Protein AF-A0A2U3F2V4-F1 (afdb_monomer)

Mean predicted aligned error: 7.26 Å

Sequence (74 aa):
HEFSDLPLPRNAPDFAEARAAYSRARWMGPGRGWVDPVAEKKGVILGLDAGISTMEQEVAESMGADWEEIVDQR

pLDDT: mean 87.47, std 9.94, range [48.81, 96.12]

Structure (mmCIF, N/CA/C/O backbone):
data_AF-A0A2U3F2V4-F1
#
_entry.id   AF-A0A2U3F2V4-F1
#
loop_
_atom_site.group_PDB
_atom_site.id
_atom_site.type_symbol
_atom_site.label_atom_id
_atom_site.label_alt_id
_atom_site.label_comp_id
_atom_site.label_asym_id
_atom_site.label_entity_id
_atom_site.label_seq_id
_atom_site.pdbx_PDB_ins_code
_atom_site.Cartn_x
_atom_site.Cartn_y
_atom_site.Cartn_z
_atom_site.occupancy
_atom_site.B_iso_or_equiv
_atom_site.auth_seq_id
_atom_site.auth_comp_id
_atom_site.auth_asym_id
_atom_site.auth_atom_id
_atom_site.pdbx_PDB_model_num
ATOM 1 N N . HIS A 1 1 ? 31.451 -0.159 -1.705 1.00 48.81 1 HIS A N 1
ATOM 2 C CA . HIS A 1 1 ? 30.062 -0.589 -1.939 1.00 48.81 1 HIS A CA 1
ATOM 3 C C . HIS A 1 1 ? 30.142 -1.578 -3.090 1.00 48.81 1 HIS A C 1
ATOM 5 O O . HIS A 1 1 ? 30.260 -1.148 -4.228 1.00 48.81 1 HIS A O 1
ATOM 11 N N . GLU A 1 2 ? 30.268 -2.873 -2.799 1.00 50.53 2 GLU A N 1
ATOM 12 C CA . GLU A 1 2 ? 30.186 -3.903 -3.840 1.00 50.53 2 GLU A CA 1
ATOM 13 C C . GLU A 1 2 ? 28.712 -4.037 -4.209 1.00 50.53 2 GLU A C 1
ATOM 15 O O . GLU A 1 2 ? 27.936 -4.670 -3.497 1.00 50.53 2 GLU A O 1
ATOM 20 N N . PHE A 1 3 ? 28.305 -3.376 -5.290 1.00 58.12 3 PHE A N 1
ATOM 21 C CA . PHE A 1 3 ? 27.117 -3.809 -6.007 1.00 58.12 3 PHE A CA 1
ATOM 22 C C . PHE A 1 3 ? 27.486 -5.159 -6.614 1.00 58.12 3 PHE A C 1
ATOM 24 O O . PHE A 1 3 ? 28.251 -5.226 -7.570 1.00 58.12 3 PHE A O 1
ATOM 31 N N . SER A 1 4 ? 27.052 -6.238 -5.970 1.00 57.38 4 SER A N 1
ATOM 32 C CA . SER A 1 4 ? 27.165 -7.575 -6.536 1.00 57.38 4 SER A CA 1
ATOM 33 C C . SER A 1 4 ? 26.414 -7.569 -7.869 1.00 57.38 4 SER A C 1
ATOM 35 O O . SER A 1 4 ? 25.204 -7.339 -7.878 1.00 57.38 4 SER A O 1
ATOM 37 N N . ASP A 1 5 ? 27.136 -7.764 -8.978 1.00 65.88 5 ASP A N 1
ATOM 38 C CA . ASP A 1 5 ? 26.586 -8.006 -10.318 1.00 65.88 5 ASP A CA 1
ATOM 39 C C . ASP A 1 5 ? 25.838 -9.348 -10.313 1.00 65.88 5 ASP A C 1
ATOM 41 O O . ASP A 1 5 ? 26.300 -10.371 -10.825 1.00 65.88 5 ASP A O 1
ATOM 45 N N . LEU A 1 6 ? 24.682 -9.374 -9.656 1.00 74.88 6 LEU A N 1
ATOM 46 C CA . LEU A 1 6 ? 23.769 -10.500 -9.725 1.00 74.88 6 LEU A CA 1
ATOM 47 C C . LEU A 1 6 ? 23.094 -10.459 -11.103 1.00 74.88 6 LEU A C 1
ATOM 49 O O . LEU A 1 6 ? 22.466 -9.452 -11.441 1.00 74.88 6 LEU A O 1
ATOM 53 N N . PRO A 1 7 ? 23.214 -11.523 -11.918 1.00 79.75 7 PRO A N 1
ATOM 54 C CA . PRO A 1 7 ? 22.594 -11.546 -13.232 1.00 79.75 7 PRO A CA 1
ATOM 55 C C . PRO A 1 7 ? 21.072 -11.556 -13.091 1.00 79.75 7 PRO A C 1
ATOM 57 O O . PRO A 1 7 ? 20.519 -12.190 -12.188 1.00 79.75 7 PRO A O 1
ATOM 60 N N . LEU A 1 8 ? 20.388 -10.883 -14.019 1.00 81.81 8 LEU A N 1
ATOM 61 C CA . LEU A 1 8 ? 18.933 -10.950 -14.094 1.00 81.81 8 LEU A CA 1
ATOM 62 C C . LEU A 1 8 ? 18.463 -12.409 -14.276 1.00 81.81 8 LEU A C 1
ATOM 64 O O . LEU A 1 8 ? 19.177 -13.225 -14.873 1.00 81.81 8 LEU A O 1
ATOM 68 N N . PRO A 1 9 ? 17.250 -12.750 -13.799 1.00 85.75 9 PRO A N 1
ATOM 69 C CA . PRO A 1 9 ? 16.646 -14.052 -14.049 1.00 85.75 9 PRO A CA 1
ATOM 70 C C . PRO A 1 9 ? 16.637 -14.402 -15.541 1.00 85.75 9 PRO A C 1
ATOM 72 O O . PRO A 1 9 ? 16.531 -13.533 -16.408 1.00 85.75 9 PRO A O 1
ATOM 75 N N . ARG A 1 10 ? 16.720 -15.699 -15.856 1.00 85.75 10 ARG A N 1
ATOM 76 C CA . ARG A 1 10 ? 16.706 -16.177 -17.246 1.00 85.75 10 ARG A CA 1
ATOM 77 C C . ARG A 1 10 ? 15.452 -15.663 -17.968 1.00 85.75 10 ARG A C 1
ATOM 79 O O . ARG A 1 10 ? 14.346 -15.876 -17.482 1.00 85.75 10 ARG A O 1
ATOM 86 N N . ASN A 1 11 ? 15.645 -15.057 -19.143 1.00 87.75 11 ASN A N 1
ATOM 87 C CA . ASN A 1 11 ? 14.608 -14.432 -19.981 1.00 87.75 11 ASN A CA 1
ATOM 88 C C . ASN A 1 11 ? 13.985 -13.140 -19.422 1.00 87.75 11 ASN A C 1
ATOM 90 O O . ASN A 1 11 ? 12.923 -12.732 -19.891 1.00 87.75 11 ASN A O 1
ATOM 94 N N . ALA A 1 12 ? 14.614 -12.489 -18.444 1.00 87.56 12 ALA A N 1
ATOM 95 C CA . ALA A 1 12 ? 14.218 -11.138 -18.074 1.00 87.56 12 ALA A CA 1
ATOM 96 C C . ALA A 1 12 ? 14.498 -10.171 -19.249 1.00 87.56 12 ALA A C 1
ATOM 98 O O . ALA A 1 12 ? 15.618 -10.181 -19.769 1.00 87.56 12 ALA A O 1
ATOM 99 N N . PRO A 1 13 ? 13.506 -9.376 -19.690 1.00 89.31 13 PRO A N 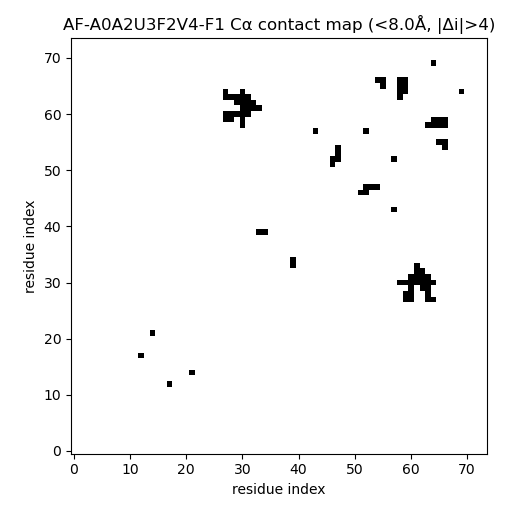1
ATOM 100 C CA . PRO A 1 13 ? 13.701 -8.377 -20.739 1.00 89.31 13 PRO A CA 1
ATOM 101 C C . PRO A 1 13 ? 14.629 -7.253 -20.266 1.00 89.31 13 PRO A C 1
ATOM 103 O O . PRO A 1 13 ? 14.751 -7.009 -19.062 1.00 89.31 13 PRO A O 1
ATOM 106 N N . ASP A 1 14 ? 15.253 -6.538 -21.203 1.00 88.88 14 ASP A N 1
ATOM 107 C CA . ASP A 1 14 ? 16.052 -5.367 -20.840 1.00 88.88 14 ASP A CA 1
ATOM 108 C C . ASP A 1 14 ? 15.156 -4.274 -20.230 1.00 88.88 14 ASP A C 1
ATOM 110 O O . ASP A 1 14 ? 13.973 -4.132 -20.568 1.00 88.88 14 ASP A O 1
ATOM 114 N N . PHE A 1 15 ? 15.716 -3.464 -19.330 1.00 85.88 15 PHE A N 1
ATOM 115 C CA . PHE A 1 15 ? 14.984 -2.362 -18.711 1.00 85.88 15 PHE A CA 1
ATOM 116 C C . PHE A 1 15 ? 14.374 -1.410 -19.749 1.00 85.88 15 PHE A C 1
ATOM 118 O O . PHE A 1 15 ? 13.251 -0.940 -19.556 1.00 85.88 15 PHE A O 1
ATOM 125 N N . ALA A 1 16 ? 15.075 -1.126 -20.849 1.00 90.25 16 ALA A N 1
ATOM 126 C CA . ALA A 1 16 ? 14.575 -0.251 -21.906 1.00 90.25 16 ALA A CA 1
ATOM 127 C C . ALA A 1 16 ? 13.321 -0.819 -22.592 1.00 90.25 16 ALA A C 1
ATOM 129 O O . ALA A 1 16 ? 12.413 -0.060 -22.933 1.00 90.25 16 ALA A O 1
ATOM 130 N N . GLU A 1 17 ? 13.242 -2.142 -22.740 1.00 90.88 17 GLU A N 1
ATOM 131 C CA . GLU A 1 17 ? 12.127 -2.842 -23.388 1.00 90.88 17 GLU A CA 1
ATOM 132 C C . GLU A 1 17 ? 10.916 -2.991 -22.457 1.00 90.88 17 GLU A C 1
ATOM 134 O O . GLU A 1 17 ? 9.772 -3.001 -22.913 1.00 90.88 17 GLU A O 1
ATOM 139 N N . ALA A 1 18 ? 11.149 -3.061 -21.143 1.00 89.94 18 ALA A N 1
ATOM 140 C CA . ALA A 1 18 ? 10.115 -3.313 -20.139 1.00 89.94 18 ALA A CA 1
ATOM 141 C C . ALA A 1 18 ? 10.042 -2.236 -19.044 1.00 89.94 18 ALA A C 1
ATOM 143 O O . ALA A 1 18 ? 9.627 -2.510 -17.915 1.00 89.94 18 ALA A O 1
ATOM 144 N N . ARG A 1 19 ? 10.394 -0.984 -19.366 1.00 89.44 19 ARG A N 1
ATOM 145 C CA . ARG A 1 19 ? 10.476 0.123 -18.395 1.00 89.44 19 ARG A CA 1
ATOM 146 C C . ARG A 1 19 ? 9.219 0.263 -17.539 1.00 89.44 19 ARG A C 1
ATOM 148 O O . ARG A 1 19 ? 9.327 0.477 -16.334 1.00 89.44 19 ARG A O 1
ATOM 155 N N . ALA A 1 20 ? 8.039 0.114 -18.144 1.00 90.69 20 ALA A N 1
ATOM 156 C CA . ALA A 1 20 ? 6.762 0.172 -17.436 1.00 90.69 20 ALA A CA 1
ATOM 157 C C . ALA A 1 20 ? 6.628 -0.934 -16.378 1.00 90.69 20 ALA A C 1
ATOM 159 O O . ALA A 1 20 ? 6.178 -0.656 -15.274 1.00 90.69 20 ALA A O 1
ATOM 160 N N . ALA A 1 21 ? 7.057 -2.162 -16.683 1.00 87.62 21 ALA A N 1
ATOM 161 C CA . ALA A 1 21 ? 6.998 -3.294 -15.760 1.00 87.62 21 ALA A C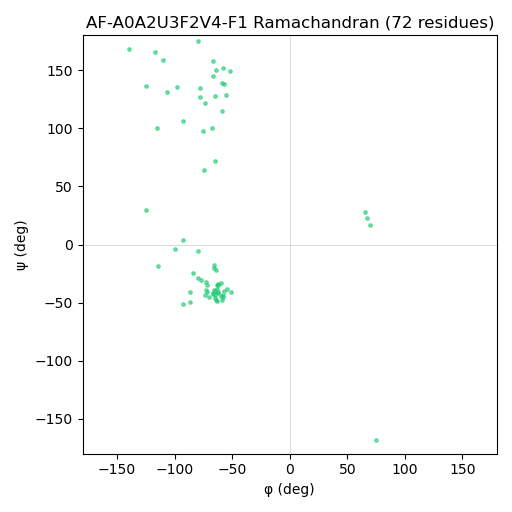A 1
ATOM 162 C C . ALA A 1 21 ? 8.026 -3.183 -14.622 1.00 87.62 21 ALA A C 1
ATOM 164 O O . ALA A 1 21 ? 7.720 -3.559 -13.494 1.00 87.62 21 ALA A O 1
ATOM 165 N N . TYR A 1 22 ? 9.210 -2.631 -14.902 1.00 86.00 22 TYR A N 1
ATOM 166 C CA . TYR A 1 22 ? 10.244 -2.399 -13.889 1.00 86.00 22 TYR A CA 1
ATOM 167 C C . TYR A 1 22 ? 9.967 -1.179 -13.006 1.00 86.00 22 TYR A C 1
ATOM 169 O O . TYR A 1 22 ? 10.372 -1.152 -11.850 1.00 86.00 22 TYR A O 1
ATOM 177 N N . SER A 1 23 ? 9.287 -0.162 -13.538 1.00 90.12 23 SER A N 1
ATOM 178 C CA . SER A 1 23 ? 9.055 1.107 -12.832 1.00 90.12 23 SER A CA 1
ATOM 179 C C . SER A 1 23 ? 7.668 1.206 -12.189 1.00 90.12 23 SER A C 1
ATOM 181 O O . SER A 1 23 ? 7.392 2.196 -11.515 1.00 90.12 23 SER A O 1
ATOM 183 N N . ARG A 1 24 ? 6.782 0.216 -12.384 1.00 86.31 24 ARG A N 1
ATOM 184 C CA . ARG A 1 24 ? 5.442 0.171 -11.767 1.00 86.31 24 ARG A CA 1
ATOM 185 C C . ARG A 1 24 ? 5.505 -0.200 -10.283 1.00 86.31 24 ARG A C 1
ATOM 187 O O . ARG A 1 24 ? 5.009 -1.236 -9.861 1.00 86.31 24 ARG A O 1
ATOM 194 N N . ALA A 1 25 ? 6.119 0.655 -9.482 1.00 82.94 25 ALA A N 1
ATOM 195 C CA . ALA A 1 25 ? 6.059 0.548 -8.034 1.00 8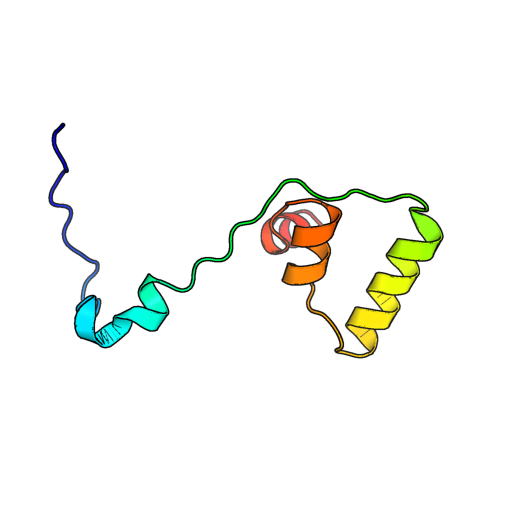2.94 25 ALA A CA 1
ATOM 196 C C . ALA A 1 25 ? 4.985 1.499 -7.497 1.00 82.94 25 ALA A C 1
ATOM 198 O O . ALA A 1 25 ? 4.911 2.660 -7.906 1.00 82.94 25 ALA A O 1
ATOM 199 N N . ARG A 1 26 ? 4.171 1.017 -6.555 1.00 80.44 26 ARG A N 1
ATOM 200 C CA . ARG A 1 26 ? 3.337 1.866 -5.701 1.00 80.44 26 ARG A CA 1
ATOM 201 C C . ARG A 1 26 ? 3.957 1.870 -4.314 1.00 80.44 26 ARG A C 1
ATOM 203 O O . ARG A 1 26 ? 4.298 0.821 -3.779 1.00 80.44 26 ARG A O 1
ATOM 210 N N . TRP A 1 27 ? 4.125 3.055 -3.741 1.00 81.88 27 T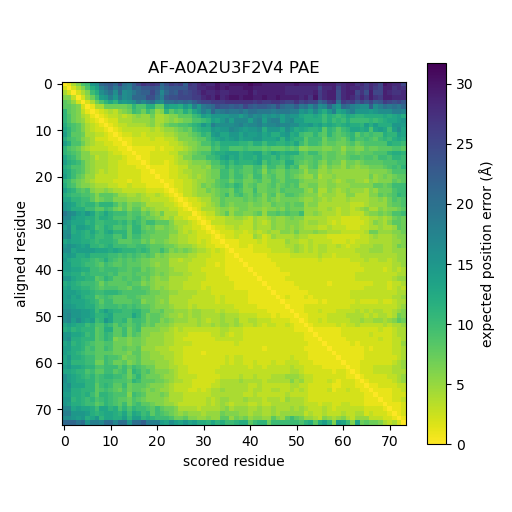RP A N 1
ATOM 211 C CA . TRP A 1 27 ? 4.541 3.156 -2.352 1.00 81.88 27 TRP A CA 1
ATOM 212 C C . TRP A 1 27 ? 3.341 2.887 -1.442 1.00 81.88 27 TRP A C 1
ATOM 214 O O . TRP A 1 27 ? 2.297 3.528 -1.582 1.00 81.88 27 TRP A O 1
ATOM 224 N N . MET A 1 28 ? 3.508 1.946 -0.517 1.00 85.81 28 MET A N 1
ATOM 225 C CA . MET A 1 28 ? 2.579 1.709 0.581 1.00 85.81 28 MET A CA 1
ATOM 226 C C . MET A 1 28 ? 3.054 2.523 1.785 1.00 85.81 28 MET A C 1
ATOM 228 O O . MET A 1 28 ? 4.090 2.233 2.386 1.00 85.81 28 MET A O 1
ATOM 232 N N . GLY A 1 29 ? 2.338 3.611 2.066 1.00 85.38 29 GLY A N 1
ATOM 233 C CA . GLY A 1 29 ? 2.563 4.434 3.250 1.00 85.38 29 GLY A CA 1
ATOM 234 C C . GLY A 1 29 ? 1.937 3.814 4.505 1.00 85.38 29 GLY A C 1
ATOM 235 O O . GLY A 1 29 ? 1.245 2.801 4.413 1.00 85.38 29 GLY A O 1
ATOM 236 N N . PRO A 1 30 ? 2.146 4.420 5.686 1.00 89.81 30 PRO A N 1
ATOM 237 C CA . PRO A 1 30 ? 1.428 4.015 6.889 1.00 89.81 30 PRO A CA 1
ATOM 238 C C . PRO A 1 30 ? -0.084 4.153 6.675 1.00 89.81 30 PRO A C 1
ATOM 240 O O . PRO A 1 30 ? -0.539 5.136 6.085 1.00 89.81 30 PRO A O 1
ATOM 243 N N . GLY A 1 31 ? -0.853 3.180 7.170 1.00 89.75 31 GLY A N 1
ATOM 244 C CA . GLY A 1 31 ? -2.308 3.203 7.057 1.00 89.75 31 GLY A CA 1
ATOM 245 C C . GLY A 1 31 ? -2.895 4.462 7.682 1.00 89.75 31 GLY A C 1
ATOM 246 O O . GLY A 1 31 ? -2.477 4.878 8.767 1.00 89.75 31 GLY A O 1
ATOM 247 N N . ARG A 1 32 ? -3.891 5.064 7.022 1.00 89.88 32 ARG A N 1
ATOM 248 C CA . ARG A 1 32 ? -4.559 6.266 7.546 1.00 89.88 32 ARG A CA 1
ATOM 249 C C . ARG A 1 32 ? -5.293 5.989 8.865 1.00 89.88 32 ARG A C 1
ATOM 251 O O . ARG A 1 32 ? -5.576 6.922 9.613 1.00 89.88 32 ARG A O 1
ATOM 258 N N . GLY A 1 33 ? -5.627 4.723 9.127 1.00 87.81 33 GLY A N 1
ATOM 259 C CA . GLY A 1 33 ? -6.484 4.311 10.228 1.00 87.81 33 GLY A CA 1
ATOM 260 C C . GLY A 1 33 ? -7.961 4.616 9.977 1.00 87.81 33 GLY A C 1
ATOM 261 O O . GLY A 1 33 ? -8.381 4.951 8.871 1.00 87.81 33 GLY A O 1
ATOM 262 N N . TRP A 1 34 ? -8.757 4.486 11.035 1.00 91.19 34 TRP A N 1
ATOM 263 C CA . TRP A 1 34 ? -10.206 4.680 10.998 1.00 91.19 34 TRP A CA 1
ATOM 264 C C . TRP A 1 34 ? -10.615 5.716 12.038 1.00 91.19 34 TRP A C 1
ATOM 266 O O . TRP A 1 34 ? -10.148 5.656 13.178 1.00 91.19 34 TRP A O 1
ATOM 276 N N . VAL A 1 35 ? -11.505 6.631 11.661 1.00 93.06 35 VAL A N 1
ATOM 277 C CA . VAL A 1 35 ? -12.153 7.564 12.591 1.00 93.06 35 VAL A CA 1
ATOM 278 C C . VAL A 1 35 ? -13.401 6.905 13.181 1.00 93.06 35 VAL A C 1
ATOM 280 O O . VAL A 1 35 ? -13.551 6.860 14.401 1.00 93.06 35 VAL A O 1
ATOM 283 N N . ASP A 1 36 ? -14.254 6.330 12.330 1.00 95.12 36 ASP A N 1
ATOM 284 C CA . ASP A 1 36 ? -15.353 5.437 12.707 1.00 95.12 36 ASP A CA 1
ATOM 285 C C . ASP A 1 36 ? -15.094 4.036 12.126 1.00 95.12 36 ASP A C 1
ATOM 287 O O . ASP A 1 36 ? -15.368 3.771 10.949 1.00 95.12 36 ASP A O 1
ATOM 291 N N . PRO A 1 37 ? -14.600 3.090 12.942 1.00 91.56 37 PRO A N 1
ATOM 292 C CA . PRO A 1 37 ? -14.226 1.768 12.458 1.00 91.56 37 PRO A CA 1
ATOM 293 C C . PRO A 1 37 ? -15.414 0.939 11.961 1.00 91.56 37 PRO A C 1
ATOM 295 O O . PRO A 1 37 ? -15.194 -0.056 11.274 1.00 91.56 37 PRO A O 1
ATOM 298 N N . VAL A 1 38 ? -16.657 1.279 12.309 1.00 94.81 38 VAL A N 1
ATOM 299 C CA . VAL A 1 38 ? -17.838 0.511 11.895 1.00 94.81 38 VAL A CA 1
ATOM 300 C C . VAL A 1 38 ? -18.410 1.070 10.603 1.00 94.81 38 VAL A C 1
ATOM 302 O O . VAL A 1 38 ? -18.659 0.303 9.671 1.00 94.81 38 VAL A O 1
ATOM 305 N N . ALA A 1 39 ? -18.645 2.380 10.541 1.00 95.25 39 ALA A N 1
ATOM 306 C CA . ALA A 1 39 ? -19.216 3.009 9.354 1.00 95.25 39 ALA A CA 1
ATOM 307 C C . ALA A 1 39 ? -18.266 2.898 8.157 1.00 95.25 39 ALA A C 1
ATOM 309 O O . ALA A 1 39 ? -18.691 2.526 7.063 1.00 95.25 39 ALA A O 1
ATOM 310 N N . GLU A 1 40 ? -16.976 3.144 8.373 1.00 94.69 40 GLU A N 1
ATOM 311 C CA . GLU A 1 40 ? -16.007 3.159 7.284 1.00 94.69 40 GLU A CA 1
ATOM 312 C C . GLU A 1 40 ? -15.723 1.749 6.743 1.00 94.69 40 GLU A C 1
ATOM 314 O O . GLU A 1 40 ? -15.752 1.554 5.532 1.00 94.69 40 GLU A O 1
ATOM 319 N N . LYS A 1 41 ? -15.596 0.725 7.604 1.00 94.12 41 LYS A N 1
ATOM 320 C CA . LYS A 1 41 ? -15.456 -0.674 7.146 1.00 94.12 41 LYS A CA 1
ATOM 321 C C . LYS A 1 41 ? -16.673 -1.169 6.365 1.00 94.12 41 LYS A C 1
ATOM 323 O O . LYS A 1 41 ? -16.524 -1.938 5.421 1.00 94.12 41 LYS A O 1
ATOM 328 N N . LYS A 1 42 ? -17.881 -0.733 6.737 1.00 95.25 42 LYS A N 1
ATOM 329 C CA . LYS A 1 42 ? -19.090 -1.017 5.945 1.00 95.25 42 LYS A CA 1
ATOM 330 C C . LYS A 1 42 ? -19.028 -0.336 4.579 1.00 95.25 42 LYS A C 1
ATOM 332 O O . LYS A 1 42 ? -19.410 -0.951 3.591 1.00 95.25 42 LYS A O 1
ATOM 337 N N . GLY A 1 43 ? -18.527 0.899 4.526 1.00 93.81 43 GLY A N 1
ATOM 338 C CA . GLY A 1 43 ? -18.270 1.612 3.275 1.00 93.81 43 GLY A CA 1
ATOM 339 C C . GLY A 1 43 ? -17.305 0.858 2.361 1.00 93.81 43 GLY A C 1
ATOM 340 O O . GLY A 1 43 ? -17.602 0.705 1.182 1.00 93.81 43 GLY A O 1
ATOM 341 N N . VAL A 1 44 ?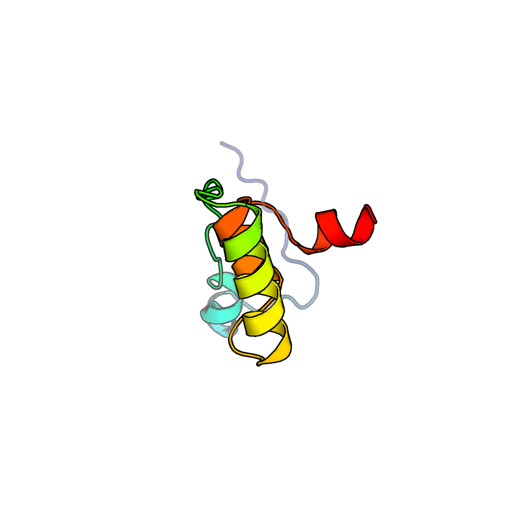 -16.220 0.307 2.916 1.00 94.00 44 VAL A N 1
ATOM 342 C CA . VAL A 1 44 ? -15.271 -0.535 2.168 1.00 94.00 44 VAL A CA 1
ATOM 343 C C . VAL A 1 44 ? -15.948 -1.761 1.569 1.00 94.00 44 VAL A C 1
ATOM 345 O O . VAL A 1 44 ? -15.784 -2.022 0.383 1.00 94.00 44 VAL A O 1
ATOM 348 N N . ILE A 1 45 ? -16.750 -2.491 2.350 1.00 94.62 45 ILE A N 1
ATOM 349 C CA . ILE A 1 45 ? -17.470 -3.672 1.842 1.00 94.62 45 ILE A CA 1
ATOM 350 C C . ILE A 1 45 ? -18.374 -3.283 0.666 1.00 94.62 45 ILE A C 1
ATOM 352 O O . ILE A 1 45 ? -18.335 -3.926 -0.376 1.00 94.62 45 ILE A O 1
ATOM 356 N N . LEU A 1 46 ? -19.122 -2.184 0.798 1.00 96.00 46 LEU A N 1
ATOM 357 C CA . LEU A 1 46 ? -19.982 -1.681 -0.277 1.00 96.00 46 LEU A CA 1
ATOM 358 C C . LEU A 1 46 ? -19.185 -1.255 -1.520 1.00 96.00 46 LEU A C 1
ATOM 360 O O . LEU A 1 46 ? -19.644 -1.479 -2.637 1.00 96.00 46 LEU A O 1
ATOM 364 N N . GLY A 1 47 ? -18.011 -0.644 -1.343 1.00 94.25 47 GLY A N 1
ATOM 365 C CA . GLY A 1 47 ? -17.126 -0.241 -2.439 1.00 94.25 47 GLY A CA 1
ATOM 366 C C . GLY A 1 47 ? -16.544 -1.433 -3.198 1.00 94.25 47 GLY A C 1
ATOM 367 O O . GLY A 1 47 ? -16.553 -1.432 -4.432 1.00 94.25 47 GLY A O 1
ATOM 368 N N . LEU A 1 48 ? -16.119 -2.468 -2.469 1.00 95.38 48 LEU A N 1
ATOM 369 C CA . LEU A 1 48 ? -15.643 -3.730 -3.035 1.00 95.38 48 LEU A CA 1
ATOM 370 C C . LEU A 1 48 ? -16.763 -4.458 -3.789 1.00 95.38 48 LEU A C 1
ATOM 372 O O . LEU A 1 48 ? -16.569 -4.845 -4.940 1.00 95.38 48 LEU A O 1
ATOM 376 N N . ASP A 1 49 ? -17.950 -4.581 -3.185 1.00 95.56 49 ASP A N 1
ATOM 377 C CA . ASP A 1 49 ? -19.118 -5.218 -3.811 1.00 95.56 49 ASP A CA 1
ATOM 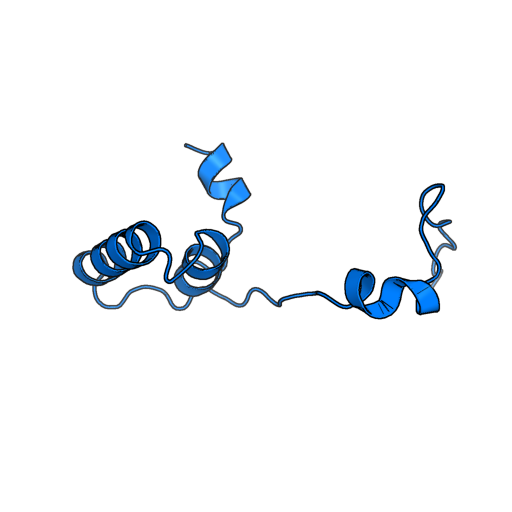378 C C . ASP A 1 49 ? -19.574 -4.469 -5.075 1.00 95.56 49 ASP A C 1
ATOM 380 O O . ASP A 1 49 ? -20.019 -5.081 -6.047 1.00 95.56 49 ASP A O 1
ATOM 384 N N . ALA A 1 50 ? -19.441 -3.140 -5.085 1.00 96.12 50 ALA A N 1
ATOM 385 C CA . ALA A 1 50 ? -19.737 -2.299 -6.241 1.00 96.12 50 ALA A CA 1
ATOM 386 C C . ALA A 1 50 ? -18.611 -2.274 -7.297 1.00 96.12 50 ALA A C 1
ATOM 388 O O . ALA A 1 50 ? -18.793 -1.667 -8.354 1.00 96.12 50 ALA A O 1
ATOM 389 N N . GLY A 1 51 ? -17.455 -2.896 -7.033 1.00 94.12 51 GLY A N 1
ATOM 390 C CA . GLY A 1 51 ? -16.292 -2.889 -7.927 1.00 94.12 51 GLY A CA 1
ATOM 391 C C . GLY A 1 51 ? -15.636 -1.513 -8.093 1.00 94.12 51 GLY A C 1
ATOM 392 O O . GLY A 1 51 ? -14.997 -1.255 -9.112 1.00 94.12 51 GLY A O 1
ATOM 393 N N . ILE A 1 52 ? -15.827 -0.613 -7.125 1.00 94.62 52 ILE A N 1
ATOM 394 C CA . ILE A 1 52 ? -15.290 0.759 -7.139 1.00 94.62 52 ILE A CA 1
ATOM 395 C C . ILE A 1 52 ? -13.843 0.790 -6.626 1.00 94.62 52 ILE A C 1
ATOM 397 O O . ILE A 1 52 ? -13.074 1.679 -6.994 1.00 94.62 52 ILE A O 1
ATOM 401 N N . SER A 1 53 ? -13.458 -0.192 -5.814 1.00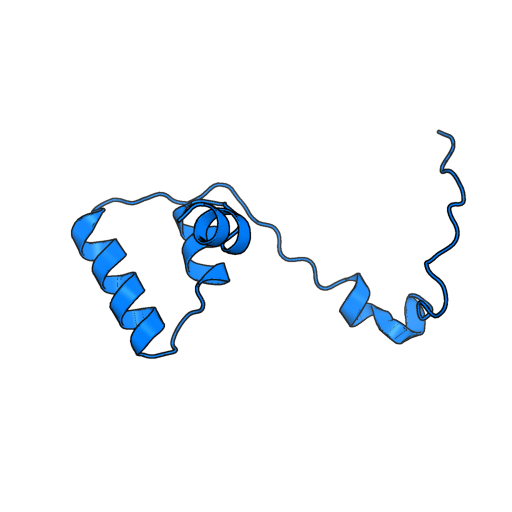 93.00 53 SER A N 1
ATOM 402 C CA . SER A 1 53 ? -12.108 -0.350 -5.281 1.00 93.00 53 SER A CA 1
ATOM 403 C C . SER A 1 53 ? -11.673 -1.815 -5.271 1.00 93.00 53 SER A C 1
ATOM 405 O O . SER A 1 53 ? -12.472 -2.726 -5.499 1.00 93.00 53 SER A O 1
ATOM 407 N N . THR A 1 54 ? -10.379 -2.046 -5.041 1.00 93.62 54 THR A N 1
ATOM 408 C CA . THR A 1 54 ? -9.803 -3.384 -4.860 1.00 93.62 54 THR A CA 1
ATOM 409 C C . THR A 1 54 ? -9.371 -3.605 -3.414 1.00 93.62 54 THR A C 1
ATOM 411 O O . THR A 1 54 ? -9.095 -2.653 -2.684 1.00 93.62 54 THR A O 1
ATOM 414 N N . MET A 1 55 ? -9.251 -4.872 -3.002 1.00 92.19 55 MET A N 1
ATOM 415 C CA . MET A 1 55 ? -8.753 -5.215 -1.662 1.00 92.19 55 MET A CA 1
ATOM 416 C C . MET A 1 55 ? -7.363 -4.628 -1.399 1.00 92.19 55 MET A C 1
ATOM 418 O O . MET A 1 55 ? -7.1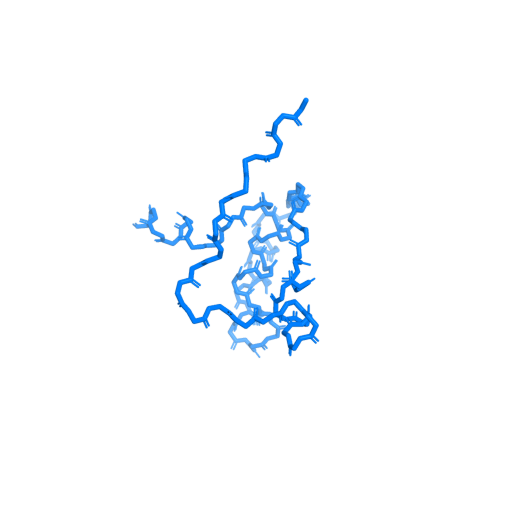24 -4.095 -0.321 1.00 92.19 55 MET A O 1
ATOM 422 N N . GLU A 1 56 ? -6.483 -4.649 -2.401 1.00 92.00 56 GLU A N 1
ATOM 423 C CA . GLU A 1 56 ? -5.149 -4.058 -2.306 1.00 92.00 56 GLU A CA 1
ATOM 424 C C . GLU A 1 56 ? -5.200 -2.555 -2.010 1.00 92.00 56 GLU A C 1
ATOM 426 O O . GLU A 1 56 ? -4.488 -2.077 -1.130 1.00 92.00 56 GLU A O 1
ATOM 431 N N . GLN A 1 57 ? -6.078 -1.804 -2.686 1.00 91.81 57 GLN A N 1
ATOM 432 C CA . GLN A 1 57 ? -6.237 -0.370 -2.428 1.00 91.81 57 GLN A CA 1
ATOM 433 C C . GLN A 1 57 ? -6.743 -0.108 -1.009 1.00 91.81 57 GLN A C 1
ATOM 435 O O . GLN A 1 57 ? -6.160 0.698 -0.288 1.00 91.81 57 GLN A O 1
ATOM 440 N N . GLU A 1 58 ? -7.793 -0.812 -0.597 1.00 93.56 58 GLU A N 1
ATOM 441 C CA . GLU A 1 58 ? -8.457 -0.586 0.688 1.00 93.56 58 GLU A CA 1
ATOM 442 C C . GLU A 1 58 ? -7.559 -0.954 1.876 1.00 93.56 58 GLU A C 1
ATOM 444 O O . GLU A 1 58 ? -7.479 -0.211 2.860 1.00 93.56 58 GLU A O 1
ATOM 449 N N . VAL A 1 59 ? -6.839 -2.076 1.785 1.00 92.44 59 VAL A N 1
ATOM 450 C CA . VAL A 1 59 ? -5.908 -2.524 2.830 1.00 92.44 59 VAL A CA 1
ATOM 451 C C . VAL A 1 59 ? -4.683 -1.614 2.89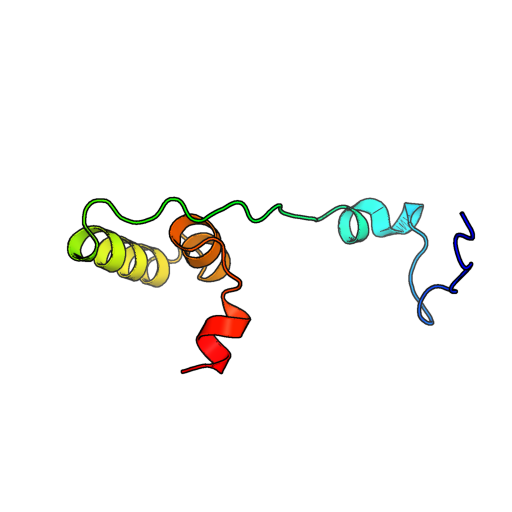5 1.00 92.44 59 VAL A C 1
ATOM 453 O O . VAL A 1 59 ? -4.312 -1.180 3.993 1.00 92.44 59 VAL A O 1
ATOM 456 N N . ALA A 1 60 ? -4.092 -1.262 1.749 1.00 92.50 60 ALA A N 1
ATOM 457 C CA . ALA A 1 60 ? -2.943 -0.363 1.716 1.00 92.50 60 ALA A CA 1
ATOM 458 C C . ALA A 1 60 ? -3.299 1.024 2.276 1.00 92.50 60 ALA A C 1
ATOM 460 O O . ALA A 1 60 ? -2.530 1.595 3.044 1.00 92.50 60 ALA A O 1
ATOM 461 N N . GLU A 1 61 ? -4.476 1.564 1.952 1.00 90.75 61 GLU A N 1
ATOM 462 C CA . GLU A 1 61 ? -4.902 2.886 2.429 1.00 90.75 61 GLU A CA 1
ATOM 463 C C . GLU A 1 61 ? -5.277 2.885 3.916 1.00 90.75 61 GLU A C 1
ATOM 465 O O . GLU A 1 61 ? -4.940 3.820 4.650 1.00 90.75 61 GLU A O 1
ATOM 470 N N . SER A 1 62 ? -5.944 1.834 4.387 1.00 90.69 62 SER A N 1
ATOM 471 C CA . SER A 1 62 ? -6.486 1.799 5.748 1.00 90.69 62 SER A CA 1
ATOM 472 C C . SER A 1 62 ? -5.483 1.307 6.785 1.00 90.69 62 SER A C 1
ATOM 474 O O . SER A 1 62 ? -5.429 1.837 7.897 1.00 90.69 62 SER A O 1
ATOM 476 N N . MET A 1 63 ? -4.702 0.285 6.433 1.00 89.94 63 MET A N 1
ATOM 477 C CA . MET A 1 63 ? -3.792 -0.417 7.343 1.00 89.94 63 MET A CA 1
ATOM 478 C C . MET A 1 63 ? -2.319 -0.235 6.970 1.00 89.94 63 MET A C 1
ATOM 480 O O . MET A 1 63 ? -1.464 -0.424 7.831 1.00 89.94 63 MET A O 1
ATOM 484 N N . GLY A 1 64 ? -2.010 0.174 5.733 1.00 90.81 64 GLY A N 1
ATOM 485 C CA . GLY A 1 64 ? -0.624 0.262 5.258 1.00 90.81 64 GLY A CA 1
ATOM 486 C C . GLY A 1 64 ? 0.045 -1.107 5.169 1.00 90.81 64 GLY A C 1
ATOM 487 O O . GLY A 1 64 ? 1.252 -1.215 5.363 1.00 90.81 64 GLY A O 1
ATOM 488 N N . ALA A 1 65 ? -0.758 -2.147 4.954 1.00 90.19 65 ALA A N 1
ATOM 489 C CA . ALA A 1 65 ? -0.338 -3.538 4.929 1.00 90.19 65 ALA A CA 1
ATOM 490 C C . ALA A 1 65 ? -0.568 -4.143 3.541 1.00 90.19 65 ALA A C 1
ATOM 492 O O . ALA A 1 65 ? -1.300 -3.579 2.723 1.00 90.19 65 ALA A O 1
ATOM 493 N N . ASP A 1 66 ? 0.044 -5.299 3.304 1.00 90.75 66 ASP A N 1
ATOM 494 C CA . ASP A 1 66 ? -0.255 -6.120 2.140 1.00 90.75 66 ASP A CA 1
ATOM 495 C C . ASP A 1 66 ? -1.566 -6.887 2.369 1.00 90.75 66 ASP A C 1
ATOM 497 O O . ASP A 1 66 ? -1.813 -7.433 3.448 1.00 90.75 66 ASP A O 1
ATOM 501 N N . TRP A 1 67 ? -2.434 -6.903 1.361 1.00 90.75 67 TRP A N 1
ATOM 502 C CA . TRP A 1 67 ? -3.704 -7.614 1.430 1.00 90.75 67 TRP A CA 1
ATOM 503 C C . TRP A 1 67 ? -3.512 -9.134 1.345 1.00 90.75 67 TRP A C 1
ATOM 505 O O . TRP A 1 67 ? -4.280 -9.855 1.986 1.00 90.75 67 TRP A O 1
ATOM 515 N N . GLU A 1 68 ? -2.502 -9.618 0.610 1.00 91.94 68 GLU A N 1
ATOM 516 C CA . GLU A 1 68 ? -2.239 -11.056 0.445 1.00 91.94 68 GLU A CA 1
ATOM 517 C C . GLU A 1 68 ? -1.846 -11.679 1.788 1.00 91.94 68 GLU A C 1
ATOM 519 O O . GLU A 1 68 ? -2.450 -12.660 2.221 1.00 91.94 68 GLU A O 1
ATOM 524 N N . GLU A 1 69 ? -0.941 -11.025 2.526 1.00 90.56 69 GLU A N 1
ATOM 525 C CA . GLU A 1 69 ? -0.510 -11.473 3.855 1.00 90.56 69 GLU A CA 1
ATOM 526 C C . GLU A 1 69 ? -1.663 -11.556 4.865 1.00 90.56 69 GLU A C 1
ATOM 528 O O . GLU A 1 69 ? -1.650 -12.410 5.752 1.00 90.56 69 GLU A O 1
ATOM 533 N N . ILE A 1 70 ? -2.657 -10.668 4.760 1.00 88.81 70 ILE A N 1
ATOM 534 C CA . ILE A 1 70 ? -3.833 -10.673 5.641 1.00 88.81 70 ILE A CA 1
ATOM 535 C C . ILE A 1 70 ? -4.773 -11.821 5.283 1.00 88.81 70 ILE A C 1
ATOM 537 O O . ILE A 1 70 ? -5.306 -12.479 6.178 1.00 88.81 70 ILE A O 1
ATOM 541 N N . VAL A 1 71 ? -5.009 -12.043 3.989 1.00 90.06 71 VAL A N 1
ATOM 542 C CA . VAL A 1 71 ? -5.895 -13.115 3.522 1.00 90.06 71 VAL A CA 1
ATOM 543 C C . VAL A 1 71 ? -5.314 -14.483 3.859 1.00 90.06 71 VAL A C 1
ATOM 545 O O . VAL A 1 71 ? -6.060 -15.346 4.318 1.00 90.06 71 VAL A O 1
ATOM 548 N N . ASP A 1 72 ? -4.001 -14.654 3.725 1.00 90.44 72 ASP A N 1
ATOM 549 C CA . ASP A 1 72 ? -3.304 -15.898 4.067 1.00 90.44 72 ASP A CA 1
ATOM 550 C C . ASP A 1 72 ? -3.337 -16.223 5.571 1.00 90.44 72 ASP A C 1
ATOM 552 O O . ASP A 1 72 ? -3.155 -17.374 5.968 1.00 90.44 72 ASP A O 1
ATOM 556 N N . GLN A 1 73 ? -3.593 -15.227 6.423 1.00 84.31 73 GLN A N 1
ATOM 557 C CA . GLN A 1 73 ? -3.703 -15.381 7.878 1.00 84.31 73 GLN A CA 1
ATOM 558 C C . GLN A 1 73 ? -5.138 -15.626 8.378 1.00 84.31 73 GLN A C 1
ATOM 560 O O . GLN A 1 73 ? -5.358 -15.671 9.593 1.00 84.31 73 GLN A O 1
ATOM 565 N N . ARG A 1 74 ? -6.119 -15.754 7.479 1.00 65.06 74 ARG A N 1
ATOM 566 C CA . ARG A 1 74 ? -7.531 -15.986 7.817 1.00 65.06 74 ARG A CA 1
ATOM 567 C C . ARG A 1 74 ? -7.861 -17.465 8.013 1.00 65.06 74 ARG A C 1
ATOM 569 O O . ARG A 1 74 ? -8.635 -17.741 8.959 1.00 65.06 74 ARG A O 1
#

Radius of gyration: 17.99 Å; Cα contacts (8 Å, |Δi|>4): 46; chains: 1; bounding box: 50×24×36 Å

Solvent-accessible surface area (backbone atoms only — not comparable to full-atom values): 4744 Å² total; per-residue (Å²): 133,85,79,74,87,70,76,76,62,92,86,62,73,55,63,87,82,38,44,68,76,74,63,70,74,79,87,73,51,82,32,74,56,69,94,50,69,64,65,52,53,51,49,50,53,53,33,47,76,67,65,76,49,52,66,58,58,54,30,23,51,38,61,33,43,64,42,64,69,54,60,78,70,109

Secondary structure (DSSP, 8-state):
-----PPPPTTPPPTTTSHHHHH-----------SSTTHHHHHHHHHHHTTSS-HHHHHHHHHSS-HHHHHTT-

Nearest PDB structures (foldseek):
  8xot-assembly1_B1  TM=7.467E-01  e=2.646E-02  Escherichia phage Lambda

Foldseek 3Di:
DPPPCDDDPPPDDDCVVPVVVVVPDDQQDAAPADPDPPVVVVVVVVCVVVVVDDQQVVCSHHGSDGSVVVVVVD